Protein AF-A0AAU9TIC7-F1 (afdb_monomer_lite)

Secondary structure (DSSP, 8-state):
-HHHHTSS-EEEEEETTEEEEEE--SSPPTT-TTHHHHHHHHHHHHHHHHHHTT--EEEETTEEEE--

Sequence (68 aa):
MVASYYQDRIVVVNYARASNEKKTTKGCAQRSIGRPTFWNLVLDLLLRTMNNMGVCCDVFADDVVLDI

Structure (mmCIF, N/CA/C/O backbone):
data_AF-A0AAU9TIC7-F1
#
_entry.id   AF-A0AAU9TIC7-F1
#
loop_
_atom_site.group_PDB
_atom_site.id
_atom_site.type_symbol
_atom_site.label_atom_id
_atom_site.label_alt_id
_atom_site.label_comp_id
_atom_site.label_asym_id
_atom_site.label_entity_id
_atom_site.label_seq_id
_atom_site.pdbx_PDB_ins_code
_atom_site.Cartn_x
_atom_site.Cartn_y
_atom_site.Cartn_z
_atom_site.occupancy
_atom_site.B_iso_or_equiv
_atom_site.auth_seq_id
_atom_site.auth_comp_id
_atom_site.auth_asym_id
_atom_site.auth_atom_id
_atom_site.pdbx_PDB_model_num
ATOM 1 N N . MET A 1 1 ? 15.795 9.325 2.998 1.00 73.50 1 MET A N 1
ATOM 2 C CA . MET A 1 1 ? 15.909 7.898 2.619 1.00 73.50 1 MET A CA 1
ATOM 3 C C . MET A 1 1 ? 14.606 7.318 2.055 1.00 73.50 1 MET A C 1
ATOM 5 O O . MET A 1 1 ? 14.668 6.622 1.058 1.00 73.50 1 MET A O 1
ATOM 9 N N . VAL A 1 2 ? 13.424 7.622 2.615 1.00 82.06 2 VAL A N 1
ATOM 10 C CA . VAL A 1 2 ? 12.125 7.175 2.048 1.00 82.06 2 VAL A CA 1
ATOM 11 C C . VAL A 1 2 ? 11.710 7.949 0.788 1.00 82.06 2 VAL A C 1
ATOM 13 O O . VAL A 1 2 ? 11.172 7.361 -0.139 1.00 82.06 2 VAL A O 1
ATOM 16 N N . ALA A 1 3 ? 11.980 9.254 0.706 1.00 84.56 3 ALA A N 1
ATOM 17 C CA . ALA A 1 3 ? 11.588 10.054 -0.461 1.00 84.56 3 ALA A CA 1
ATOM 18 C C . ALA A 1 3 ? 12.238 9.571 -1.774 1.00 84.56 3 ALA A C 1
ATOM 20 O O . ALA A 1 3 ? 11.582 9.556 -2.810 1.00 84.56 3 ALA A O 1
ATOM 21 N N . SER A 1 4 ? 13.488 9.098 -1.719 1.00 87.19 4 SER A N 1
ATOM 22 C CA . SER A 1 4 ? 14.203 8.553 -2.880 1.00 87.19 4 SER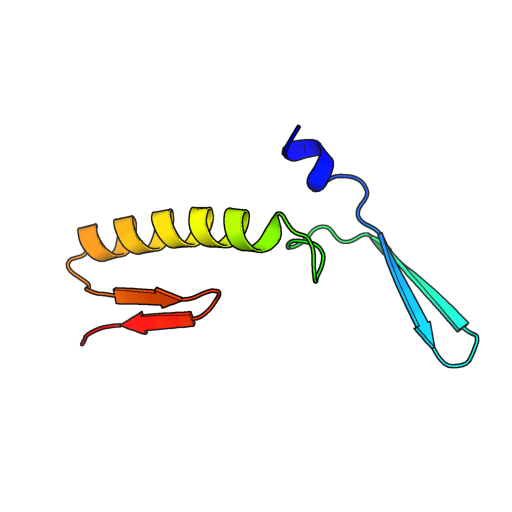 A CA 1
ATOM 23 C C . SER A 1 4 ? 13.610 7.240 -3.392 1.00 87.19 4 SER A C 1
ATOM 25 O O . SER A 1 4 ? 13.714 6.956 -4.577 1.00 87.19 4 SER A O 1
ATOM 27 N N . TYR A 1 5 ? 12.913 6.468 -2.548 1.00 85.12 5 TYR A N 1
ATOM 28 C CA . TYR A 1 5 ? 12.145 5.301 -3.002 1.00 85.12 5 TYR A CA 1
ATOM 29 C C . TYR A 1 5 ? 11.024 5.700 -3.979 1.00 85.12 5 TYR A C 1
ATOM 31 O O . TYR A 1 5 ? 10.649 4.931 -4.864 1.00 85.12 5 TYR A O 1
ATOM 39 N N . TYR A 1 6 ? 10.512 6.927 -3.849 1.00 85.88 6 TYR A N 1
ATOM 40 C CA . TYR A 1 6 ? 9.505 7.491 -4.738 1.00 85.88 6 TYR A CA 1
ATOM 41 C C . TYR A 1 6 ? 10.092 8.378 -5.855 1.00 85.88 6 TYR A C 1
ATOM 43 O O . TYR A 1 6 ? 9.340 9.090 -6.525 1.00 85.88 6 TYR A O 1
ATOM 51 N N . GLN A 1 7 ? 11.395 8.324 -6.112 1.00 87.75 7 GLN A N 1
ATOM 52 C CA . GLN A 1 7 ? 12.024 9.036 -7.228 1.00 87.75 7 GLN A CA 1
ATOM 53 C C . GLN A 1 7 ? 12.295 8.084 -8.399 1.00 87.75 7 GLN A C 1
ATOM 55 O O . GLN A 1 7 ? 12.427 6.880 -8.203 1.00 87.75 7 GLN A O 1
ATOM 60 N N . ASP A 1 8 ? 12.273 8.626 -9.620 1.00 85.31 8 ASP A N 1
ATOM 61 C CA . ASP A 1 8 ? 12.693 7.966 -10.869 1.00 85.31 8 ASP A CA 1
ATOM 62 C C . ASP A 1 8 ? 12.170 6.536 -11.100 1.00 85.31 8 ASP A C 1
ATOM 64 O O . ASP A 1 8 ? 12.830 5.686 -11.694 1.00 85.31 8 ASP A O 1
ATOM 68 N N . ARG A 1 9 ? 10.933 6.262 -10.668 1.00 87.62 9 ARG A N 1
ATOM 69 C CA . ARG A 1 9 ? 10.295 4.958 -10.874 1.00 87.62 9 ARG A CA 1
ATOM 70 C C . ARG A 1 9 ? 9.879 4.809 -12.336 1.00 87.62 9 ARG A C 1
ATOM 72 O O . ARG A 1 9 ? 8.970 5.501 -12.802 1.00 87.62 9 ARG A O 1
ATOM 79 N N . ILE A 1 10 ? 10.510 3.879 -13.044 1.00 89.88 10 ILE A N 1
ATOM 80 C CA . ILE A 1 10 ? 10.187 3.517 -14.427 1.00 89.88 10 ILE A CA 1
ATOM 81 C C . ILE A 1 10 ? 9.648 2.088 -14.438 1.00 89.88 10 ILE A C 1
ATOM 83 O O . ILE A 1 10 ? 10.231 1.184 -13.844 1.00 89.88 10 ILE A O 1
ATOM 87 N N . VAL A 1 11 ? 8.512 1.892 -15.100 1.00 88.44 11 VAL A N 1
ATOM 88 C CA . VAL A 1 11 ? 7.942 0.573 -15.367 1.00 88.44 11 VAL A CA 1
ATOM 89 C C . VAL A 1 11 ? 8.288 0.202 -16.798 1.00 88.44 11 VAL A C 1
ATOM 91 O O . VAL A 1 11 ? 7.957 0.944 -17.721 1.00 88.44 11 VAL A O 1
ATOM 94 N N . VAL A 1 12 ? 8.931 -0.950 -16.963 1.00 91.38 12 VAL A N 1
ATOM 95 C CA . VAL A 1 12 ? 9.264 -1.521 -18.268 1.00 91.38 12 VAL A CA 1
ATOM 96 C C . VAL A 1 12 ? 8.361 -2.720 -18.518 1.00 91.38 12 VAL A C 1
ATOM 98 O O . VAL A 1 12 ? 8.306 -3.644 -17.706 1.00 91.38 12 VAL A O 1
ATOM 101 N N . VAL A 1 13 ? 7.649 -2.706 -19.640 1.00 91.56 13 VAL A N 1
ATOM 102 C CA . VAL A 1 13 ? 6.825 -3.822 -20.105 1.00 91.56 13 VAL A CA 1
ATOM 103 C C . VAL A 1 13 ? 7.507 -4.443 -21.310 1.00 91.56 13 VAL A C 1
ATOM 105 O O . VAL A 1 13 ? 7.764 -3.759 -22.296 1.00 91.56 13 VAL A O 1
ATOM 108 N N . ASN A 1 1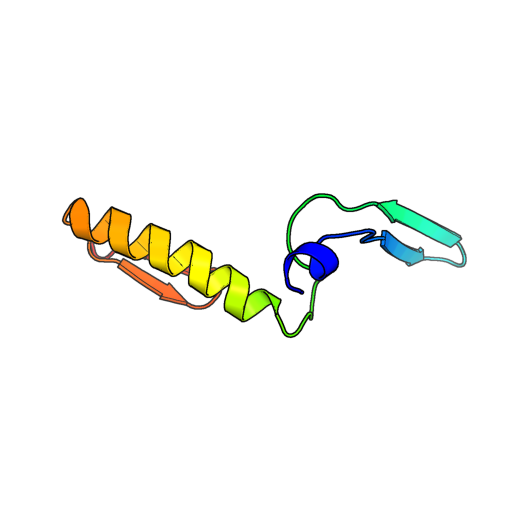4 ? 7.773 -5.744 -21.231 1.00 94.19 14 ASN A N 1
ATOM 109 C CA . ASN A 1 14 ? 8.318 -6.528 -22.331 1.00 94.19 14 ASN A CA 1
ATOM 110 C C . ASN A 1 14 ? 7.238 -7.488 -22.828 1.00 94.19 14 ASN A C 1
ATOM 112 O O . ASN A 1 14 ? 6.777 -8.344 -22.072 1.00 94.19 14 ASN A O 1
ATOM 116 N N . TYR A 1 15 ? 6.828 -7.347 -24.086 1.00 94.44 15 TYR A N 1
ATOM 117 C CA . TYR A 1 15 ? 5.800 -8.183 -24.698 1.00 94.44 15 TYR A CA 1
ATOM 118 C C . TYR A 1 15 ? 6.088 -8.399 -26.184 1.00 94.44 15 TYR A C 1
ATOM 120 O O . TYR A 1 15 ? 6.389 -7.451 -26.899 1.00 94.44 15 TYR A O 1
ATOM 128 N N . ALA A 1 16 ? 5.999 -9.648 -26.655 1.00 93.81 16 ALA A N 1
ATOM 129 C CA . ALA A 1 16 ? 6.178 -10.010 -28.068 1.00 93.81 16 ALA A CA 1
ATOM 130 C C . ALA A 1 16 ? 7.432 -9.391 -28.736 1.00 93.81 16 ALA A C 1
ATOM 132 O O . ALA A 1 16 ? 7.371 -8.914 -29.865 1.00 93.81 16 ALA A O 1
ATOM 133 N N . ARG A 1 17 ? 8.581 -9.405 -28.036 1.00 92.81 17 ARG A N 1
ATOM 134 C CA . ARG A 1 17 ? 9.867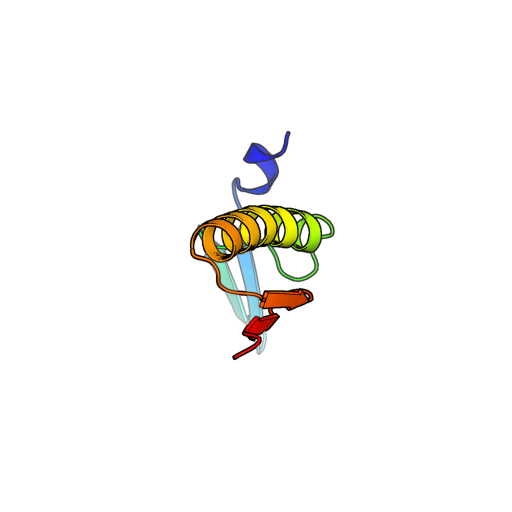 -8.787 -28.448 1.00 92.81 17 ARG A CA 1
ATOM 135 C C . ARG A 1 17 ? 9.872 -7.254 -28.549 1.00 92.81 17 ARG A C 1
ATOM 137 O O . ARG A 1 17 ? 10.890 -6.692 -28.938 1.00 92.81 17 ARG A O 1
ATOM 144 N N . ALA A 1 18 ? 8.793 -6.582 -28.165 1.00 93.50 18 ALA A N 1
ATOM 145 C CA . ALA A 1 18 ? 8.767 -5.141 -27.968 1.00 93.50 18 ALA A CA 1
ATOM 146 C C . ALA A 1 18 ? 8.944 -4.805 -26.481 1.00 93.50 18 ALA A C 1
ATOM 148 O O . ALA A 1 18 ? 8.414 -5.498 -25.607 1.00 93.50 18 ALA A O 1
ATOM 149 N N . SER A 1 19 ? 9.667 -3.724 -26.205 1.00 94.19 19 SER A N 1
ATOM 150 C CA . SER A 1 19 ? 9.768 -3.119 -24.881 1.00 94.19 19 SER A CA 1
ATOM 151 C C . SER A 1 19 ? 9.124 -1.734 -24.896 1.00 94.19 19 SER A C 1
ATOM 153 O O . SER A 1 19 ? 9.214 -0.992 -25.875 1.00 94.19 19 SER A O 1
ATOM 155 N N . ASN A 1 20 ? 8.430 -1.387 -23.816 1.00 93.31 20 ASN A N 1
ATOM 156 C CA . ASN A 1 20 ? 7.878 -0.054 -23.609 1.00 93.31 20 ASN A CA 1
ATOM 157 C C . ASN A 1 20 ? 8.165 0.398 -22.178 1.00 93.31 20 ASN A C 1
ATOM 159 O O . ASN A 1 20 ? 8.008 -0.384 -21.238 1.00 93.31 20 ASN A O 1
ATOM 163 N N . GLU A 1 21 ? 8.575 1.653 -22.017 1.00 93.62 21 GLU A N 1
ATOM 164 C CA . GLU A 1 21 ? 8.927 2.231 -20.725 1.00 93.62 21 GLU A CA 1
ATOM 165 C C . GLU A 1 21 ? 8.001 3.392 -20.377 1.00 93.62 21 GLU A C 1
ATOM 167 O O . GLU A 1 21 ? 7.723 4.266 -21.201 1.00 93.62 21 GLU A O 1
ATOM 172 N N . LYS A 1 22 ? 7.547 3.437 -19.123 1.00 91.19 22 LYS A N 1
ATOM 173 C CA . LYS A 1 22 ? 6.713 4.529 -18.620 1.00 91.19 22 LYS A CA 1
ATOM 174 C C . LYS A 1 22 ? 7.122 4.932 -17.212 1.00 91.19 22 LYS A C 1
ATOM 176 O O . LYS A 1 22 ? 7.208 4.098 -16.313 1.00 91.19 22 LYS A O 1
ATOM 181 N N . LYS A 1 23 ? 7.310 6.237 -16.994 1.00 90.56 23 LYS A N 1
ATOM 182 C CA . LYS A 1 23 ? 7.493 6.798 -15.648 1.00 90.56 23 LYS A CA 1
ATOM 183 C C . LYS A 1 23 ? 6.207 6.636 -14.838 1.00 90.56 23 LYS A C 1
ATOM 185 O O . LYS A 1 23 ? 5.123 6.963 -15.326 1.00 90.56 23 LYS A O 1
ATOM 190 N N . THR A 1 24 ? 6.323 6.169 -13.597 1.00 87.38 24 THR A N 1
ATOM 191 C CA . THR A 1 24 ? 5.200 6.085 -12.659 1.00 87.38 24 THR A CA 1
ATOM 192 C C . THR A 1 24 ? 5.329 7.124 -11.554 1.00 87.38 24 THR A C 1
ATOM 194 O O . THR A 1 24 ? 6.347 7.236 -10.875 1.00 87.38 24 THR A O 1
ATOM 197 N N . THR A 1 25 ? 4.259 7.889 -11.361 1.00 86.75 25 THR A N 1
ATOM 198 C CA . THR A 1 25 ? 4.143 8.893 -10.297 1.00 86.75 25 THR A CA 1
ATOM 199 C C . THR A 1 25 ? 3.255 8.420 -9.152 1.00 86.75 25 THR A C 1
ATOM 201 O O . THR A 1 25 ? 3.213 9.062 -8.106 1.00 86.75 25 THR A O 1
ATOM 204 N N . LYS A 1 26 ? 2.564 7.285 -9.315 1.00 85.12 26 LYS A N 1
ATOM 205 C CA . LYS A 1 26 ? 1.560 6.788 -8.369 1.00 85.12 26 LYS A CA 1
ATOM 206 C C . LYS A 1 26 ? 1.958 5.445 -7.777 1.00 85.12 26 LYS A C 1
ATOM 208 O O . LYS A 1 26 ? 2.578 4.615 -8.442 1.00 85.12 26 LYS A O 1
ATOM 213 N N . GLY A 1 27 ? 1.552 5.248 -6.525 1.00 84.56 27 GLY A N 1
ATOM 214 C CA . GLY A 1 27 ? 1.718 3.998 -5.795 1.00 84.56 27 GLY A CA 1
ATOM 215 C C . GLY A 1 27 ? 3.173 3.590 -5.549 1.00 84.56 27 GLY A C 1
ATOM 216 O O . GLY A 1 27 ? 4.133 4.286 -5.902 1.00 84.56 27 GLY A O 1
ATOM 217 N N . CYS A 1 28 ? 3.303 2.420 -4.930 1.00 85.25 28 CYS A N 1
ATOM 218 C CA . CYS A 1 28 ? 4.561 1.708 -4.735 1.00 85.25 28 CYS A CA 1
ATOM 219 C C . CYS A 1 28 ? 4.819 0.725 -5.882 1.00 85.25 28 CYS A C 1
ATOM 221 O O . CYS A 1 28 ? 3.875 0.211 -6.486 1.00 85.25 28 CYS A O 1
ATOM 223 N N . ALA A 1 29 ? 6.090 0.395 -6.128 1.00 83.88 29 ALA A N 1
ATOM 224 C CA . ALA A 1 29 ? 6.433 -0.688 -7.042 1.00 83.88 29 ALA A CA 1
ATOM 225 C C . ALA A 1 29 ? 5.800 -2.010 -6.569 1.00 83.88 29 ALA A C 1
ATOM 227 O O . ALA A 1 29 ? 5.778 -2.330 -5.376 1.00 83.88 29 ALA A O 1
ATOM 228 N N . GLN A 1 30 ? 5.249 -2.787 -7.504 1.00 78.88 30 GLN A N 1
ATOM 229 C CA . GLN A 1 30 ? 4.734 -4.111 -7.167 1.00 78.88 30 GLN A CA 1
ATOM 230 C C . GLN A 1 30 ? 5.888 -4.993 -6.675 1.00 78.88 30 GLN A C 1
ATOM 232 O O . GLN A 1 30 ? 6.993 -4.916 -7.204 1.00 78.88 30 GLN A O 1
ATOM 237 N N . ARG A 1 31 ? 5.630 -5.810 -5.644 1.00 79.19 31 ARG A N 1
ATOM 238 C CA . ARG A 1 31 ? 6.627 -6.667 -4.965 1.00 79.19 31 ARG A CA 1
ATOM 239 C C . ARG A 1 31 ? 7.745 -5.932 -4.216 1.00 79.19 31 ARG A C 1
ATOM 241 O O . ARG A 1 31 ? 8.669 -6.579 -3.737 1.00 79.19 31 ARG A O 1
ATOM 248 N N . SER A 1 32 ? 7.675 -4.612 -4.059 1.00 85.94 32 SER A N 1
ATOM 249 C CA . SER A 1 32 ? 8.631 -3.924 -3.192 1.00 85.94 32 SER A CA 1
ATOM 250 C C . SER A 1 32 ? 8.430 -4.322 -1.728 1.00 85.94 32 SER A C 1
ATOM 252 O O . SER A 1 32 ? 7.291 -4.344 -1.254 1.00 85.94 32 SER A O 1
ATOM 254 N N . ILE A 1 33 ? 9.530 -4.504 -1.000 1.00 85.44 33 ILE A N 1
ATOM 255 C CA . ILE A 1 33 ? 9.523 -4.827 0.435 1.00 85.44 33 ILE A CA 1
ATOM 256 C C . ILE A 1 33 ? 8.882 -3.701 1.263 1.00 85.44 33 ILE A C 1
ATOM 258 O O . ILE A 1 33 ? 8.228 -3.970 2.260 1.00 85.44 33 ILE A O 1
ATOM 262 N N . GLY A 1 34 ? 9.017 -2.440 0.833 1.00 86.25 34 GLY A N 1
ATOM 263 C CA . GLY A 1 34 ? 8.460 -1.290 1.554 1.00 86.25 34 GLY A CA 1
ATOM 264 C C . GLY A 1 34 ? 6.956 -1.072 1.364 1.00 86.25 34 GLY A C 1
ATOM 265 O O . GLY A 1 34 ? 6.340 -0.372 2.164 1.00 86.25 34 GLY A O 1
ATOM 266 N N . ARG A 1 35 ? 6.337 -1.658 0.327 1.00 87.62 35 ARG A N 1
ATOM 267 C CA . ARG A 1 35 ? 4.913 -1.425 0.015 1.00 87.62 35 ARG A CA 1
ATOM 268 C C . ARG A 1 35 ? 3.974 -1.79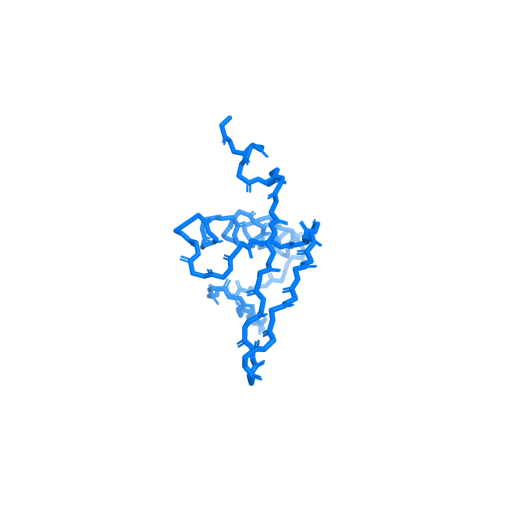0 1.171 1.00 87.62 35 ARG A C 1
ATOM 270 O O . ARG A 1 35 ? 3.123 -0.956 1.459 1.00 87.62 35 ARG A O 1
ATOM 277 N N . PRO A 1 36 ? 4.101 -2.956 1.837 1.00 90.12 36 PRO A N 1
ATOM 278 C CA . PRO A 1 36 ? 3.264 -3.287 2.992 1.00 90.12 36 PRO A CA 1
ATOM 279 C C . PRO A 1 36 ? 3.364 -2.250 4.115 1.00 90.12 36 PRO A C 1
ATOM 281 O O . PRO A 1 36 ? 2.351 -1.821 4.649 1.00 90.12 36 PRO A O 1
ATOM 284 N N . THR A 1 37 ? 4.571 -1.769 4.425 1.00 91.00 37 THR A N 1
ATOM 285 C CA . THR A 1 37 ? 4.772 -0.754 5.469 1.00 91.00 37 THR A CA 1
ATOM 286 C C . THR A 1 37 ? 4.114 0.577 5.112 1.00 91.00 37 THR A C 1
ATOM 288 O O . THR A 1 37 ? 3.474 1.190 5.963 1.00 91.00 37 THR A O 1
ATOM 291 N N . PHE A 1 38 ? 4.235 1.027 3.858 1.00 89.75 38 PHE A N 1
ATOM 292 C CA . PHE A 1 38 ? 3.571 2.257 3.416 1.00 89.75 38 PHE A CA 1
ATOM 293 C C . PHE A 1 38 ? 2.048 2.125 3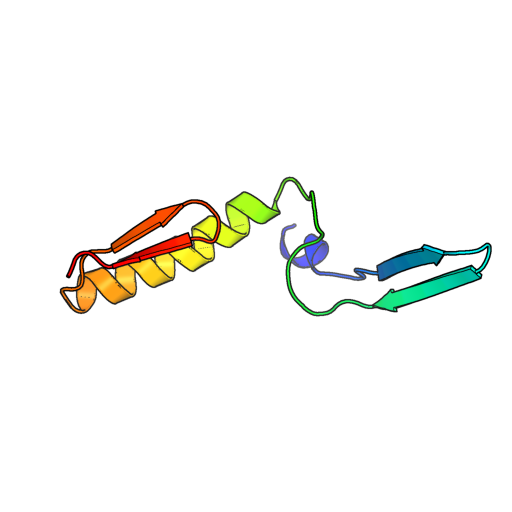.411 1.00 89.75 38 PHE A C 1
ATOM 295 O O . PHE A 1 38 ? 1.368 3.072 3.797 1.00 89.75 38 PHE A O 1
ATOM 302 N N . TRP A 1 39 ? 1.519 0.963 3.023 1.00 90.12 39 TRP A N 1
ATOM 303 C CA . TRP A 1 39 ? 0.086 0.688 3.113 1.00 90.12 39 TRP A CA 1
ATOM 304 C C . TRP A 1 39 ? -0.413 0.732 4.554 1.00 90.12 39 TRP A C 1
ATOM 306 O O . TRP A 1 39 ? -1.382 1.432 4.829 1.00 90.12 39 TRP A O 1
ATOM 316 N N . ASN A 1 40 ? 0.302 0.096 5.484 1.00 91.56 40 ASN A N 1
ATOM 317 C CA . ASN A 1 40 ? -0.055 0.123 6.901 1.00 91.56 40 ASN A CA 1
ATOM 318 C C . ASN A 1 40 ? -0.058 1.543 7.481 1.00 91.56 40 ASN A C 1
ATOM 320 O O . ASN A 1 40 ? -0.912 1.848 8.300 1.00 91.56 40 ASN A O 1
ATOM 324 N N . LEU A 1 41 ? 0.848 2.429 7.052 1.00 92.00 41 LEU A N 1
ATOM 325 C CA . LEU A 1 41 ? 0.850 3.826 7.505 1.00 92.00 41 LEU A CA 1
ATOM 326 C C . LEU A 1 41 ? -0.405 4.586 7.044 1.00 92.00 41 LEU A C 1
ATOM 328 O O . LEU A 1 41 ? -0.984 5.358 7.805 1.00 92.00 41 LEU A O 1
ATOM 332 N N . VAL A 1 42 ? -0.819 4.375 5.792 1.00 91.44 42 VAL A N 1
ATOM 333 C CA . VAL A 1 42 ? -2.032 4.991 5.233 1.00 91.44 42 VAL A CA 1
ATOM 334 C C . VAL A 1 42 ? -3.282 4.428 5.916 1.00 91.44 42 VAL A C 1
ATOM 336 O O . VAL A 1 42 ? -4.181 5.189 6.267 1.00 91.44 42 VAL A O 1
ATOM 339 N N . LEU A 1 43 ? -3.323 3.113 6.141 1.00 92.50 43 LEU A N 1
ATOM 340 C CA . LEU A 1 43 ? -4.435 2.444 6.811 1.00 92.50 43 LEU A CA 1
ATOM 341 C C . LEU A 1 43 ? -4.528 2.796 8.297 1.00 92.50 43 LEU A C 1
ATOM 343 O O . LEU A 1 43 ? -5.630 2.995 8.781 1.00 92.50 43 LEU A O 1
ATOM 347 N N . ASP A 1 44 ? -3.413 2.949 9.013 1.00 93.25 44 ASP A N 1
ATOM 348 C CA . ASP A 1 44 ? -3.417 3.406 10.412 1.00 93.25 44 ASP A CA 1
ATOM 349 C C . ASP A 1 44 ? -4.055 4.799 10.540 1.00 93.25 44 ASP A C 1
ATOM 351 O O . ASP A 1 44 ? -4.876 5.035 11.426 1.00 93.25 44 ASP A O 1
ATOM 355 N N . LEU A 1 45 ? -3.760 5.713 9.607 1.00 92.88 45 LEU A N 1
ATOM 356 C CA . LEU A 1 45 ? -4.420 7.020 9.563 1.00 92.88 45 LEU A CA 1
ATOM 357 C C . LEU A 1 45 ? -5.932 6.894 9.309 1.00 92.88 45 LEU A C 1
ATOM 359 O O . LEU A 1 45 ? -6.725 7.586 9.954 1.00 92.88 45 LEU A O 1
ATOM 363 N N . LEU A 1 46 ? -6.332 6.019 8.384 1.00 92.12 46 LEU A N 1
ATOM 364 C CA . LEU A 1 46 ? -7.737 5.743 8.081 1.00 92.12 46 LEU A CA 1
ATOM 365 C C . LEU A 1 46 ? -8.474 5.155 9.297 1.00 92.12 46 LEU A C 1
ATOM 367 O O . LEU A 1 46 ? -9.492 5.711 9.704 1.00 92.12 46 LEU A O 1
ATOM 371 N N . LEU A 1 47 ? -7.921 4.109 9.916 1.00 92.19 47 LEU A N 1
ATOM 372 C CA . LEU A 1 47 ? -8.452 3.453 11.115 1.00 92.19 47 LEU A CA 1
ATOM 373 C C . LEU A 1 47 ? -8.678 4.455 12.245 1.00 92.19 47 LEU A C 1
ATOM 375 O O . LEU A 1 47 ? -9.754 4.507 12.834 1.00 92.19 47 LEU A O 1
ATOM 379 N N . ARG A 1 48 ? -7.680 5.299 12.534 1.00 93.94 48 ARG A N 1
ATOM 380 C CA . ARG A 1 48 ? -7.798 6.337 13.570 1.00 93.94 48 ARG A CA 1
ATOM 381 C C . ARG A 1 48 ? -8.911 7.325 13.252 1.00 93.94 48 ARG A C 1
ATOM 383 O O . ARG A 1 48 ? -9.654 7.721 14.144 1.00 93.94 48 ARG A O 1
ATOM 390 N N . THR A 1 49 ? -9.033 7.716 11.986 1.00 93.75 49 THR A N 1
ATOM 391 C CA . THR A 1 49 ? -10.072 8.647 11.536 1.00 93.75 49 THR A CA 1
ATOM 392 C C . THR A 1 49 ? -11.464 8.036 11.695 1.00 93.75 49 THR A C 1
ATOM 394 O O . THR A 1 49 ? -12.364 8.706 12.190 1.00 93.75 49 THR A O 1
ATOM 397 N N . MET A 1 50 ? -11.631 6.762 11.346 1.00 92.00 50 MET A N 1
ATOM 398 C CA . MET A 1 50 ? -12.904 6.050 11.470 1.00 92.00 50 MET A CA 1
ATOM 399 C C . MET A 1 50 ? -13.283 5.767 12.922 1.00 92.00 50 MET A C 1
ATOM 401 O O . MET A 1 50 ? -14.426 6.001 13.309 1.00 92.00 50 MET A O 1
ATOM 405 N N . ASN A 1 51 ? -12.315 5.377 13.752 1.00 92.06 51 ASN A N 1
ATOM 406 C CA . ASN A 1 51 ? -12.535 5.189 15.182 1.00 92.06 51 ASN A CA 1
ATOM 407 C C . ASN A 1 51 ? -12.980 6.500 15.856 1.00 92.06 51 ASN A C 1
ATOM 409 O O . ASN A 1 51 ? -13.907 6.510 16.660 1.00 92.06 51 ASN A O 1
ATOM 413 N N . ASN A 1 52 ? -12.399 7.639 15.457 1.00 93.38 52 ASN A N 1
ATOM 414 C CA . ASN A 1 52 ? -12.839 8.959 15.926 1.00 93.38 52 ASN A CA 1
ATOM 415 C C . ASN A 1 52 ? -14.268 9.320 15.477 1.00 93.38 52 ASN A C 1
ATOM 417 O O . ASN A 1 52 ? -14.910 10.157 16.107 1.00 93.38 52 ASN A O 1
ATOM 421 N N . MET A 1 53 ? -14.767 8.710 14.400 1.00 93.62 53 MET A N 1
ATOM 422 C CA . MET A 1 53 ? -16.150 8.845 13.927 1.00 93.62 53 MET A CA 1
ATOM 423 C C . MET A 1 53 ? -17.101 7.825 14.578 1.00 93.62 53 MET A C 1
ATOM 425 O O . MET A 1 53 ? -18.289 7.831 14.266 1.00 93.62 53 MET A O 1
ATOM 429 N N . GLY A 1 54 ? -16.604 6.962 15.473 1.00 91.94 54 GLY A N 1
ATOM 430 C CA . GLY A 1 54 ? -17.382 5.901 16.115 1.00 91.94 54 GLY A CA 1
ATOM 431 C C . GLY A 1 54 ? -17.640 4.682 15.225 1.00 91.94 54 GLY A C 1
ATOM 432 O O . GLY A 1 54 ? -18.539 3.903 15.524 1.00 91.94 54 GLY A O 1
ATOM 433 N N . VAL A 1 55 ? -16.885 4.522 14.133 1.00 91.31 55 VAL A N 1
ATOM 434 C CA . VAL A 1 55 ? -17.009 3.391 13.203 1.00 91.31 55 VAL A CA 1
ATOM 435 C C . VAL A 1 55 ? -15.922 2.362 13.506 1.00 91.31 55 VAL A C 1
ATOM 437 O O . VAL A 1 55 ? -14.731 2.654 13.368 1.00 91.31 55 VAL A O 1
ATOM 440 N N . CYS A 1 56 ? -16.333 1.150 13.881 1.00 88.38 56 CYS A N 1
ATOM 441 C CA . CYS A 1 56 ? -15.430 0.011 14.022 1.00 88.38 56 CYS A CA 1
ATOM 442 C C . CYS A 1 56 ? -15.071 -0.553 12.644 1.00 88.38 56 CYS A C 1
ATOM 444 O O . CYS A 1 56 ? -15.924 -0.718 11.770 1.00 88.38 56 CYS A O 1
ATOM 446 N N . CYS A 1 57 ? -13.786 -0.822 12.434 1.00 89.06 57 CYS A N 1
ATOM 447 C CA . CYS A 1 57 ? -13.300 -1.394 11.191 1.00 89.06 57 CYS A CA 1
ATOM 448 C C . CYS A 1 57 ? -12.021 -2.193 11.397 1.00 89.06 57 CYS A C 1
ATOM 450 O O . CYS A 1 57 ? -11.148 -1.803 12.174 1.00 89.06 57 CYS A O 1
ATOM 452 N N . ASP A 1 58 ? -11.911 -3.273 10.636 1.00 89.56 58 ASP A N 1
ATOM 453 C CA . ASP A 1 58 ? -10.731 -4.120 10.567 1.00 89.56 58 ASP A CA 1
ATOM 454 C C . ASP A 1 58 ? -10.055 -3.943 9.214 1.00 89.56 58 ASP A C 1
ATOM 456 O O . ASP A 1 58 ? -10.715 -3.771 8.189 1.00 89.56 58 ASP A O 1
ATOM 460 N N . VAL A 1 59 ? -8.724 -3.984 9.192 1.00 90.38 59 VAL A N 1
ATOM 461 C CA . VAL A 1 59 ? -7.950 -3.843 7.953 1.00 90.38 59 VAL A CA 1
ATOM 462 C C . VAL A 1 59 ? -6.928 -4.954 7.811 1.00 90.38 59 VAL A C 1
ATOM 464 O O . VAL A 1 59 ? -6.251 -5.333 8.768 1.00 90.38 59 VAL A O 1
ATOM 467 N N . PHE A 1 60 ? -6.772 -5.445 6.587 1.00 88.12 60 PHE A N 1
ATOM 468 C CA . PHE A 1 60 ? -5.757 -6.423 6.233 1.00 88.12 60 PHE A CA 1
ATOM 469 C C . PHE A 1 60 ? -5.210 -6.133 4.839 1.00 88.12 60 PHE A C 1
ATOM 471 O O . PHE A 1 60 ? -5.938 -6.201 3.861 1.00 88.12 60 PHE A O 1
ATOM 478 N N . ALA A 1 61 ? -3.905 -5.862 4.744 1.00 86.44 61 ALA A N 1
ATOM 479 C CA . ALA A 1 61 ? -3.225 -5.519 3.493 1.00 86.44 61 ALA A CA 1
ATOM 480 C C . ALA A 1 61 ? -3.866 -4.329 2.749 1.00 86.44 61 ALA A C 1
ATOM 482 O O . ALA A 1 61 ? -3.472 -3.195 3.004 1.00 86.44 61 ALA A O 1
ATOM 483 N N . ASP A 1 62 ? -4.788 -4.574 1.821 1.00 86.00 62 ASP A N 1
ATOM 484 C CA . ASP A 1 62 ? -5.568 -3.568 1.092 1.00 86.00 62 ASP A CA 1
ATOM 485 C C . ASP A 1 62 ? -7.084 -3.654 1.349 1.00 86.00 62 ASP A C 1
ATOM 487 O O . ASP A 1 62 ? -7.831 -2.788 0.895 1.00 86.00 62 ASP A O 1
ATOM 491 N N . ASP A 1 63 ? -7.523 -4.635 2.136 1.00 89.50 63 ASP A N 1
ATOM 492 C CA . ASP A 1 63 ? -8.913 -4.847 2.517 1.00 89.50 63 ASP A CA 1
ATOM 493 C C . ASP A 1 63 ? -9.262 -4.075 3.794 1.00 89.50 63 ASP A C 1
ATOM 495 O O . ASP A 1 63 ? -8.500 -4.052 4.764 1.00 89.50 63 ASP A O 1
ATOM 499 N N . VAL A 1 64 ? -10.450 -3.469 3.797 1.00 89.31 64 VAL A N 1
ATOM 500 C CA . VAL A 1 64 ? -11.057 -2.808 4.957 1.00 89.31 64 VAL A CA 1
ATOM 501 C C . VAL A 1 64 ? -12.461 -3.369 5.130 1.00 89.31 64 VAL A C 1
ATOM 503 O O . VAL A 1 64 ? -13.271 -3.314 4.205 1.00 89.31 64 VAL A O 1
ATOM 506 N N . VAL A 1 65 ? -12.755 -3.892 6.312 1.00 92.06 65 VAL A N 1
ATOM 507 C CA . VAL A 1 65 ? -14.067 -4.406 6.696 1.00 92.06 65 VAL A CA 1
ATOM 508 C C . VAL A 1 65 ? -14.674 -3.435 7.695 1.00 92.06 65 VAL A C 1
ATOM 510 O O . VAL A 1 65 ? -14.031 -3.062 8.672 1.00 92.06 65 VAL A O 1
ATOM 513 N N . LEU A 1 66 ? -15.903 -3.002 7.428 1.00 90.56 66 LEU A N 1
ATOM 514 C CA . LEU A 1 66 ? -16.694 -2.210 8.364 1.00 90.56 66 LEU A CA 1
ATOM 515 C C . LEU A 1 66 ? -17.511 -3.165 9.224 1.00 90.56 66 LEU A C 1
ATOM 517 O O . LEU A 1 66 ? -18.219 -4.009 8.675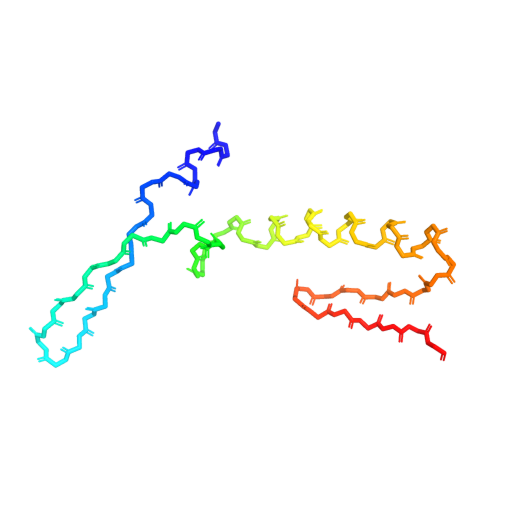 1.00 90.56 66 LEU A O 1
ATOM 521 N N . ASP A 1 67 ? -17.411 -3.011 10.538 1.00 82.00 67 ASP A N 1
ATOM 522 C CA . ASP A 1 67 ? -18.291 -3.698 11.477 1.00 82.00 67 ASP A CA 1
ATOM 523 C C . ASP A 1 67 ? -19.539 -2.818 11.652 1.00 82.00 67 ASP A C 1
ATOM 525 O O . ASP A 1 67 ? -19.446 -1.698 12.167 1.00 82.00 67 ASP A O 1
ATOM 529 N N . ILE A 1 68 ? -20.665 -3.266 11.086 1.00 71.38 68 ILE A N 1
ATOM 530 C CA . ILE A 1 68 ? -21.935 -2.524 10.951 1.00 71.38 68 ILE A CA 1
ATOM 531 C C . ILE A 1 68 ? -23.041 -3.193 11.753 1.00 71.38 68 ILE A C 1
ATOM 533 O O . ILE A 1 68 ? -23.177 -4.431 11.630 1.00 71.38 68 ILE A O 1
#

Radius of gyration: 16.83 Å; chains: 1; bounding box: 38×20×45 Å

pLDDT: mean 88.85, std 4.65, range [71.38, 94.44]

Foldseek 3Di:
DVVVQQPPDKDWDADPNDIDIDTDNDAHDPPDPCRQVVQVVVVVVVCVVCVVVVWDWDDDRHDIGTDD

Organism: Euphydryas editha (NCBI:txid104508)